Protein AF-A0A8S2YEJ4-F1 (afdb_monomer)

Sequence (154 aa):
MIWHSTALVGCAATMCPPYGSYTIPWPFYVCNYITGQLNSNFHKPYEQGVDDQLLHDCHGKVCLYNGTLDLNTCRCQCSTYASGSQCERLNCSILPPCPYYSSASCKAVNVPLECPDLCGLCNRYEVLKSVYGENNLTPITVKTKPTKMPPRFR

pLDDT: mean 77.83, std 15.55, range [34.19, 96.31]

Solvent-accessible surface area (backbone atoms only — not comparable to full-atom values): 10012 Å² total; per-residue (Å²): 140,72,51,69,78,52,63,48,76,52,74,50,74,48,84,77,79,70,59,85,92,49,76,74,69,84,71,43,73,50,74,50,54,80,51,76,88,55,82,91,40,66,95,53,42,50,81,87,81,79,74,94,66,75,82,65,75,56,81,65,66,65,38,34,53,76,19,45,69,38,66,90,75,63,41,37,50,47,32,97,35,28,34,65,79,31,12,78,43,74,42,70,93,64,60,81,86,58,91,93,60,55,71,76,46,45,76,42,87,59,39,40,45,77,36,32,65,79,52,45,49,48,65,51,50,53,56,49,37,74,75,56,38,87,89,60,73,68,78,86,72,78,77,74,74,84,73,80,77,74,81,82,84,128

Structure (mmCIF, N/CA/C/O backbone):
data_AF-A0A8S2YEJ4-F1
#
_entry.id   AF-A0A8S2YEJ4-F1
#
loop_
_atom_site.group_PDB
_atom_site.id
_atom_site.type_symbol
_atom_site.label_atom_id
_atom_site.label_alt_id
_atom_site.label_comp_id
_atom_site.label_asym_id
_atom_site.label_entity_id
_atom_site.label_seq_id
_atom_site.pdbx_PDB_ins_code
_atom_site.Cartn_x
_atom_site.Cartn_y
_atom_site.Cartn_z
_atom_site.occupancy
_atom_site.B_iso_or_equiv
_atom_site.auth_seq_id
_atom_site.auth_comp_id
_atom_site.auth_asym_id
_atom_site.auth_atom_id
_atom_site.pdbx_PDB_model_num
ATOM 1 N N . MET A 1 1 ? 8.093 -12.786 12.406 1.00 65.00 1 MET A N 1
ATOM 2 C CA . MET A 1 1 ? 8.091 -11.333 12.128 1.00 65.00 1 MET A CA 1
ATOM 3 C C . MET A 1 1 ? 6.827 -10.755 12.754 1.00 65.00 1 MET A C 1
ATOM 5 O O . MET A 1 1 ? 5.802 -11.406 12.625 1.00 65.00 1 MET A O 1
ATOM 9 N N . ILE A 1 2 ? 6.901 -9.639 13.487 1.00 74.12 2 ILE A N 1
ATOM 10 C CA . ILE A 1 2 ? 5.870 -9.229 14.473 1.00 74.12 2 ILE A CA 1
ATOM 11 C C . ILE A 1 2 ? 5.404 -7.771 14.305 1.00 74.12 2 ILE A C 1
ATOM 13 O O . ILE A 1 2 ? 5.155 -7.077 15.283 1.00 74.12 2 ILE A O 1
ATOM 17 N N . TRP A 1 3 ? 5.345 -7.276 13.067 1.00 76.19 3 TRP A N 1
ATOM 18 C CA . TRP A 1 3 ? 4.990 -5.881 12.803 1.00 76.19 3 TRP A CA 1
ATOM 19 C C . TRP A 1 3 ? 3.474 -5.666 12.873 1.00 76.19 3 TRP A C 1
ATOM 21 O O . TRP A 1 3 ? 2.738 -6.265 12.091 1.00 76.19 3 TRP A O 1
ATOM 31 N N . HIS A 1 4 ? 3.012 -4.804 13.778 1.00 72.38 4 HIS A N 1
ATOM 32 C CA . HIS A 1 4 ? 1.591 -4.674 14.126 1.00 72.38 4 HIS A CA 1
ATOM 33 C C . HIS A 1 4 ? 0.688 -4.216 12.973 1.00 72.38 4 HIS A C 1
ATOM 35 O O . HIS A 1 4 ? -0.479 -4.588 12.930 1.00 72.38 4 HIS A O 1
ATOM 41 N N . SER A 1 5 ? 1.211 -3.439 12.020 1.00 68.75 5 SER A N 1
ATOM 42 C CA . SER A 1 5 ? 0.442 -2.990 10.852 1.00 68.75 5 SER A CA 1
ATOM 43 C C . SER A 1 5 ? 0.504 -3.947 9.657 1.00 68.75 5 SER A C 1
ATOM 45 O O . SER A 1 5 ? -0.131 -3.697 8.632 1.00 68.75 5 SER A O 1
ATOM 47 N N . THR A 1 6 ? 1.242 -5.060 9.762 1.00 73.00 6 THR A N 1
ATOM 48 C CA . THR A 1 6 ? 1.298 -6.056 8.686 1.00 73.00 6 THR A CA 1
ATOM 49 C C . THR A 1 6 ? 0.021 -6.885 8.663 1.00 73.00 6 THR A C 1
ATOM 51 O O . THR A 1 6 ? -0.117 -7.850 9.406 1.00 73.00 6 THR A O 1
ATOM 54 N N . ALA A 1 7 ? -0.893 -6.531 7.761 1.00 70.31 7 ALA A N 1
ATOM 55 C CA . ALA A 1 7 ? -2.153 -7.252 7.575 1.00 70.31 7 ALA A CA 1
ATOM 56 C C . ALA A 1 7 ? -2.062 -8.405 6.558 1.00 70.31 7 ALA A C 1
ATOM 58 O O . ALA A 1 7 ? -2.853 -9.340 6.615 1.00 70.31 7 ALA A O 1
ATOM 59 N N . LEU A 1 8 ? -1.114 -8.348 5.612 1.00 74.50 8 LEU A N 1
ATOM 60 C CA . LEU A 1 8 ? -0.983 -9.334 4.535 1.00 74.50 8 LEU A CA 1
ATOM 61 C C . LEU A 1 8 ? 0.475 -9.715 4.280 1.00 74.50 8 LEU A C 1
ATOM 63 O O . LEU A 1 8 ? 1.367 -8.859 4.240 1.00 74.50 8 LEU A O 1
ATOM 67 N N . VAL A 1 9 ? 0.680 -11.010 4.036 1.00 84.81 9 VAL A N 1
ATOM 68 C CA . VAL A 1 9 ? 1.952 -11.603 3.617 1.00 84.81 9 VAL A CA 1
ATOM 69 C C . VAL A 1 9 ? 1.746 -12.452 2.366 1.00 84.81 9 VAL A C 1
ATOM 71 O O . VAL A 1 9 ? 0.821 -13.259 2.287 1.00 84.81 9 VAL A O 1
ATOM 74 N N . GLY A 1 10 ? 2.626 -12.278 1.384 1.00 85.88 10 GLY A N 1
ATOM 75 C CA . GLY A 1 10 ? 2.724 -13.139 0.211 1.00 85.88 10 GLY A CA 1
ATOM 76 C C . GLY A 1 10 ? 4.092 -13.801 0.170 1.00 85.88 10 GLY A C 1
ATOM 77 O O . GLY A 1 10 ? 5.101 -13.104 0.102 1.00 85.88 10 GLY A O 1
ATOM 78 N N . CYS A 1 11 ? 4.133 -15.132 0.190 1.00 91.38 11 CYS A N 1
ATOM 79 C CA . CYS A 1 11 ? 5.376 -15.895 0.114 1.00 91.38 11 CYS A CA 1
ATOM 80 C C . CYS A 1 11 ? 5.472 -16.679 -1.196 1.00 91.38 11 CYS A C 1
ATOM 82 O O . CYS A 1 11 ? 4.476 -17.192 -1.705 1.00 91.38 11 CYS A O 1
ATOM 84 N N . ALA A 1 12 ? 6.687 -16.807 -1.715 1.00 90.81 12 ALA A N 1
ATOM 85 C CA . ALA A 1 12 ? 7.026 -17.642 -2.854 1.00 90.81 12 ALA A CA 1
ATOM 86 C C . ALA A 1 12 ? 8.314 -18.418 -2.564 1.00 90.81 12 ALA A C 1
ATOM 88 O O . ALA A 1 12 ? 9.182 -17.958 -1.821 1.00 90.81 12 ALA A O 1
ATOM 89 N N . ALA A 1 13 ? 8.434 -19.592 -3.174 1.00 91.50 13 ALA A N 1
ATOM 90 C CA . ALA A 1 13 ? 9.654 -20.381 -3.170 1.00 91.50 13 ALA A CA 1
ATOM 91 C C . ALA A 1 13 ? 10.092 -20.612 -4.613 1.00 91.50 13 ALA A C 1
ATOM 93 O O . ALA A 1 13 ? 9.251 -20.824 -5.490 1.00 91.50 13 ALA A O 1
ATOM 94 N N . THR A 1 14 ? 11.396 -20.583 -4.860 1.00 89.81 14 THR A N 1
ATOM 95 C CA . THR A 1 14 ? 11.960 -20.913 -6.166 1.00 89.81 14 THR A CA 1
ATOM 96 C C . THR A 1 14 ? 13.172 -21.824 -6.035 1.00 89.81 14 THR A C 1
ATOM 98 O O . THR A 1 14 ? 13.859 -21.875 -5.012 1.00 89.81 14 THR A O 1
ATOM 101 N N . MET A 1 15 ? 13.403 -22.565 -7.108 1.00 86.94 15 MET A N 1
ATOM 102 C CA . MET A 1 15 ? 14.496 -23.500 -7.288 1.00 86.94 15 MET A CA 1
ATOM 103 C C . MET A 1 15 ? 15.486 -22.868 -8.265 1.00 86.94 15 MET A C 1
ATOM 105 O O . MET A 1 15 ? 15.229 -22.814 -9.466 1.00 86.94 15 MET A O 1
ATOM 109 N N . CYS A 1 16 ? 16.591 -22.334 -7.743 1.00 82.00 16 CYS A N 1
ATOM 110 C CA . CYS A 1 16 ? 17.604 -21.661 -8.553 1.00 82.00 16 CYS A CA 1
ATOM 111 C C . CYS A 1 16 ? 18.760 -22.624 -8.844 1.00 82.00 16 CYS A C 1
ATOM 113 O O . CYS A 1 16 ? 19.467 -22.974 -7.895 1.00 82.00 16 CYS A O 1
ATOM 115 N N . PRO A 1 17 ? 18.993 -23.050 -10.104 1.00 82.56 17 PRO A N 1
ATOM 116 C CA . PRO A 1 17 ? 20.146 -23.887 -10.433 1.00 82.56 17 PRO A CA 1
ATOM 117 C C . PRO A 1 17 ? 21.443 -23.227 -9.941 1.00 82.56 17 PRO A C 1
ATOM 119 O O . PRO A 1 17 ? 21.518 -21.994 -9.903 1.00 82.56 17 PRO A O 1
ATOM 122 N N . PRO A 1 18 ? 22.454 -24.016 -9.537 1.00 82.06 18 PRO A N 1
ATOM 123 C CA . PRO A 1 18 ? 23.732 -23.464 -9.104 1.00 82.06 18 PRO A CA 1
ATOM 124 C C . PRO A 1 18 ? 24.310 -22.546 -10.188 1.00 82.06 18 PRO A C 1
ATOM 126 O O . PRO A 1 18 ? 24.289 -22.881 -11.374 1.00 82.06 18 PRO A O 1
ATOM 129 N N . TYR A 1 19 ? 24.814 -21.382 -9.776 1.00 79.62 19 TYR A N 1
ATOM 130 C CA . TYR A 1 19 ? 25.423 -20.400 -10.671 1.00 79.62 19 TYR A CA 1
ATOM 131 C C . TYR A 1 19 ? 26.921 -20.306 -10.367 1.00 79.62 19 TYR A C 1
ATOM 133 O O . TYR A 1 19 ? 27.338 -19.705 -9.375 1.00 79.62 19 TYR A O 1
ATOM 141 N N . GLY A 1 20 ? 27.742 -20.948 -11.204 1.00 85.69 20 GLY A N 1
ATOM 142 C CA . GLY A 1 20 ? 29.182 -21.077 -10.964 1.00 85.69 20 GLY A CA 1
ATOM 143 C C . GLY A 1 20 ? 29.482 -21.909 -9.712 1.00 85.69 20 GLY A C 1
ATOM 144 O O . GLY A 1 20 ? 28.932 -22.993 -9.540 1.00 85.69 20 GLY A O 1
ATOM 145 N N . SER A 1 21 ? 30.348 -21.398 -8.833 1.00 84.00 21 SER A N 1
ATOM 146 C CA . SER A 1 21 ? 30.669 -22.010 -7.533 1.00 84.00 21 SER A CA 1
ATOM 147 C C . SER A 1 21 ? 29.705 -21.618 -6.403 1.00 84.00 21 SER A C 1
ATOM 149 O O . SER A 1 21 ? 29.877 -22.080 -5.277 1.00 84.00 21 SER A O 1
ATOM 151 N N . TYR A 1 22 ? 28.706 -20.767 -6.670 1.00 78.06 22 TYR A N 1
ATOM 152 C CA . TYR A 1 22 ? 27.772 -20.287 -5.652 1.00 78.06 22 TYR A CA 1
ATOM 153 C C . TYR A 1 22 ? 26.578 -21.238 -5.511 1.00 78.06 22 TYR A C 1
ATOM 155 O O . TYR A 1 22 ? 25.688 -21.301 -6.365 1.00 78.06 22 TYR A O 1
ATOM 163 N N . THR A 1 23 ? 26.541 -21.968 -4.400 1.00 76.12 23 THR A N 1
ATOM 164 C CA . THR A 1 23 ? 25.386 -22.756 -3.962 1.00 76.12 23 THR A CA 1
ATOM 165 C C . THR A 1 23 ? 24.475 -21.884 -3.104 1.00 76.12 23 THR A C 1
ATOM 167 O O . THR A 1 23 ? 24.747 -21.627 -1.934 1.00 76.12 23 THR A O 1
ATOM 170 N N . ILE A 1 24 ? 23.369 -21.413 -3.683 1.00 77.62 24 ILE A N 1
ATOM 171 C CA . ILE A 1 24 ? 22.285 -20.789 -2.911 1.00 77.62 24 ILE A CA 1
ATOM 172 C C . ILE A 1 24 ? 21.609 -21.903 -2.096 1.00 77.62 24 ILE A C 1
ATOM 174 O O . ILE A 1 24 ? 21.391 -22.975 -2.656 1.00 77.62 24 ILE A O 1
ATOM 178 N N . PRO A 1 25 ? 21.281 -21.717 -0.805 1.00 72.62 25 PRO A N 1
ATOM 179 C CA . PRO A 1 25 ? 20.547 -22.719 -0.038 1.00 72.62 25 PRO A CA 1
ATOM 180 C C . PRO A 1 25 ? 19.218 -23.058 -0.723 1.00 72.62 25 PRO A C 1
ATOM 182 O O . PRO A 1 25 ? 18.440 -22.177 -1.091 1.00 72.62 25 PRO A O 1
ATOM 185 N N . TRP A 1 26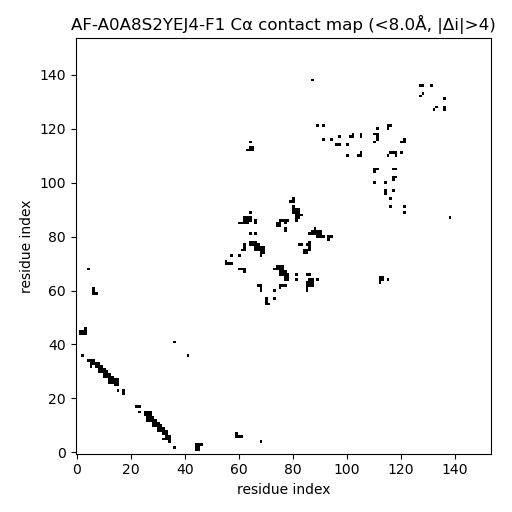 ? 18.994 -24.355 -0.925 1.00 77.19 26 TRP A N 1
ATOM 186 C CA . TRP A 1 26 ? 17.832 -24.881 -1.628 1.00 77.19 26 TRP A CA 1
ATOM 187 C C . TRP A 1 26 ? 16.743 -25.317 -0.646 1.00 77.19 26 TRP A C 1
ATOM 189 O O . TRP A 1 26 ? 17.043 -26.091 0.267 1.00 77.19 26 TRP A O 1
ATOM 199 N N . PRO A 1 27 ? 15.473 -24.931 -0.871 1.00 83.50 27 PRO A N 1
ATOM 200 C CA . PRO A 1 27 ? 14.976 -23.938 -1.841 1.00 83.50 27 PRO A CA 1
ATOM 201 C C . PRO A 1 27 ? 15.085 -22.481 -1.327 1.00 83.50 27 PRO A C 1
ATOM 203 O O . PRO A 1 27 ? 15.156 -22.244 -0.122 1.00 83.50 27 PRO A O 1
ATOM 206 N N . PHE A 1 28 ? 15.064 -21.500 -2.242 1.00 87.44 28 PHE A N 1
ATOM 207 C CA . PHE A 1 28 ? 15.100 -20.071 -1.897 1.00 87.44 28 PHE A CA 1
ATOM 208 C C . PHE A 1 28 ? 13.684 -19.542 -1.650 1.00 87.44 28 PHE A C 1
ATOM 210 O O . PHE A 1 28 ? 12.817 -19.664 -2.519 1.00 87.44 28 PHE A O 1
ATOM 217 N N . TYR A 1 29 ? 13.455 -18.935 -0.485 1.00 90.88 29 TYR A N 1
ATOM 218 C CA . TYR A 1 29 ? 12.152 -18.412 -0.068 1.00 90.88 29 TYR A CA 1
ATOM 219 C C . TYR A 1 29 ? 12.162 -16.884 -0.003 1.00 90.88 29 TYR A C 1
ATOM 221 O O . TYR A 1 29 ? 13.080 -16.288 0.556 1.00 90.88 29 TYR A O 1
ATOM 229 N N . VAL A 1 30 ? 11.102 -16.257 -0.511 1.00 90.69 30 VAL A N 1
ATOM 230 C CA . VAL A 1 30 ? 10.862 -14.813 -0.393 1.00 90.69 30 VAL A CA 1
ATOM 231 C C . VAL A 1 30 ? 9.465 -14.599 0.160 1.00 90.69 30 VAL A C 1
ATOM 233 O O . VAL A 1 30 ? 8.504 -15.127 -0.393 1.00 90.69 30 VAL A O 1
ATOM 236 N N . CYS A 1 31 ? 9.342 -13.798 1.215 1.00 88.44 31 CYS A N 1
ATOM 237 C CA . CYS A 1 31 ? 8.057 -13.316 1.712 1.00 88.44 31 CYS A CA 1
ATOM 238 C C . CYS A 1 31 ? 8.032 -11.792 1.649 1.00 88.44 31 CYS A C 1
ATOM 240 O O . CYS A 1 31 ? 8.894 -11.134 2.229 1.00 88.44 31 CYS A O 1
ATOM 242 N N . ASN A 1 32 ? 7.031 -11.250 0.964 1.00 84.88 32 ASN A N 1
ATOM 243 C CA . ASN A 1 32 ? 6.748 -9.826 0.928 1.00 84.88 32 ASN A CA 1
ATOM 244 C C . ASN A 1 32 ? 5.591 -9.514 1.871 1.00 84.88 32 ASN A C 1
ATOM 246 O O . ASN A 1 32 ? 4.595 -10.240 1.920 1.00 84.88 32 ASN A O 1
ATOM 250 N N . TYR A 1 33 ? 5.722 -8.403 2.578 1.00 81.94 33 TYR A N 1
ATOM 251 C CA . TYR A 1 33 ? 4.713 -7.876 3.483 1.00 81.94 33 TYR A CA 1
ATOM 252 C C . TYR A 1 33 ? 4.169 -6.585 2.895 1.00 81.94 33 TYR A C 1
ATOM 254 O O . TYR A 1 33 ? 4.922 -5.811 2.306 1.00 81.94 33 TYR A O 1
ATOM 262 N N . ILE A 1 34 ? 2.860 -6.374 3.019 1.00 72.69 34 ILE A N 1
ATOM 263 C CA . ILE A 1 34 ? 2.205 -5.224 2.383 1.00 72.69 34 ILE A CA 1
ATOM 264 C C . ILE A 1 34 ? 2.681 -3.883 2.953 1.00 72.69 34 ILE A C 1
ATOM 266 O O . ILE A 1 34 ? 2.779 -2.899 2.228 1.00 72.69 34 ILE A O 1
ATOM 270 N N . THR A 1 35 ? 3.030 -3.865 4.237 1.00 71.44 35 THR A N 1
ATOM 271 C CA . THR A 1 35 ? 3.659 -2.731 4.912 1.00 71.44 35 THR A CA 1
ATOM 272 C C . THR A 1 35 ? 5.125 -3.049 5.167 1.00 71.44 35 THR A C 1
ATOM 274 O O . THR A 1 35 ? 5.439 -4.040 5.832 1.00 71.44 35 THR A O 1
ATOM 277 N N . GLY A 1 36 ? 6.024 -2.206 4.659 1.00 65.62 36 GLY A N 1
ATOM 278 C CA . GLY A 1 36 ? 7.449 -2.298 4.962 1.00 65.62 36 GLY A CA 1
ATOM 279 C C . GLY A 1 36 ? 7.750 -1.930 6.418 1.00 65.62 36 GLY A C 1
ATOM 280 O O . GLY A 1 36 ? 7.044 -1.129 7.030 1.00 65.62 36 GLY A O 1
ATOM 281 N N . GLN A 1 37 ? 8.825 -2.494 6.968 1.00 65.44 37 GLN A N 1
ATOM 282 C CA . GLN A 1 37 ? 9.382 -2.032 8.239 1.00 65.44 37 GLN A CA 1
ATOM 283 C C . GLN A 1 37 ? 10.130 -0.722 7.974 1.00 65.44 37 GLN A C 1
ATOM 285 O O . GLN A 1 37 ? 11.176 -0.720 7.328 1.00 65.44 37 GLN A O 1
ATOM 290 N N . LEU A 1 38 ? 9.576 0.402 8.424 1.00 64.88 38 LEU A N 1
ATOM 291 C CA . LEU A 1 38 ? 10.253 1.696 8.341 1.00 64.88 38 LEU A CA 1
ATOM 292 C C . LEU A 1 38 ? 11.242 1.830 9.511 1.00 64.88 38 LEU A C 1
ATOM 294 O O . LEU A 1 38 ? 10.899 1.533 10.658 1.00 64.88 38 LEU A O 1
ATOM 298 N N . ASN A 1 39 ? 12.465 2.291 9.220 1.00 58.19 39 ASN A N 1
ATOM 299 C CA . ASN A 1 39 ? 13.597 2.343 10.163 1.00 58.19 39 ASN A CA 1
ATOM 300 C C . ASN A 1 39 ? 13.287 3.033 11.501 1.00 58.19 39 ASN A C 1
ATOM 302 O O . ASN A 1 39 ? 13.871 2.671 12.518 1.00 58.19 39 ASN A O 1
ATOM 306 N N . SER A 1 40 ? 12.377 4.008 11.527 1.00 65.38 40 SER A N 1
ATOM 307 C CA . SER A 1 40 ? 12.066 4.776 12.737 1.00 65.38 40 SER A CA 1
ATOM 308 C C . SER A 1 40 ? 11.421 3.948 13.854 1.00 65.38 40 SER A C 1
ATOM 310 O O . SER A 1 40 ? 11.584 4.298 15.019 1.00 65.38 40 SER A O 1
ATOM 312 N N . ASN A 1 41 ? 10.751 2.835 13.531 1.00 65.06 41 ASN A N 1
ATOM 313 C CA . ASN A 1 41 ? 10.000 2.032 14.506 1.00 65.06 41 ASN A CA 1
ATOM 314 C C . ASN A 1 41 ? 10.537 0.602 14.661 1.00 65.06 41 ASN A C 1
ATOM 316 O O . ASN A 1 41 ? 9.888 -0.237 15.281 1.00 65.06 41 ASN A O 1
ATOM 320 N N . PHE A 1 42 ? 11.728 0.302 14.135 1.00 76.00 42 PHE A N 1
ATOM 321 C CA . PHE A 1 42 ? 12.283 -1.056 14.179 1.00 76.00 42 PHE A CA 1
ATOM 322 C C . PHE A 1 42 ? 12.371 -1.626 15.608 1.00 76.00 42 PHE A C 1
ATOM 324 O O . PHE A 1 42 ? 12.116 -2.807 15.831 1.00 76.00 42 PHE A O 1
ATOM 331 N N . HIS A 1 43 ? 12.666 -0.774 16.594 1.00 80.31 43 HIS A N 1
ATOM 332 C CA . HIS A 1 43 ? 12.773 -1.161 18.006 1.00 80.31 43 HIS A CA 1
ATOM 333 C C . HIS A 1 43 ? 11.427 -1.291 18.735 1.00 80.31 43 HIS A C 1
ATOM 335 O O . HIS A 1 43 ? 11.397 -1.765 19.868 1.00 80.31 43 HIS A O 1
ATOM 341 N N . LYS A 1 44 ? 10.324 -0.867 18.111 1.00 81.00 44 LYS A N 1
ATOM 342 C CA . LYS A 1 44 ? 8.962 -0.955 18.652 1.00 81.00 44 LYS A CA 1
ATOM 343 C C . LYS A 1 44 ? 8.007 -1.429 17.549 1.00 81.00 44 LYS A C 1
ATOM 345 O O . LYS A 1 44 ? 7.196 -0.647 17.061 1.00 81.00 44 LYS A O 1
ATOM 350 N N . PRO A 1 45 ? 8.119 -2.704 17.128 1.00 75.81 45 PRO A N 1
ATOM 351 C CA . PRO A 1 45 ? 7.345 -3.237 16.009 1.00 75.81 45 PRO A CA 1
ATOM 352 C C . PRO A 1 45 ? 5.861 -3.446 16.336 1.00 75.81 45 PRO A C 1
ATOM 354 O O . PRO A 1 45 ? 5.089 -3.800 15.450 1.00 75.81 45 PRO A O 1
ATOM 357 N N . TYR A 1 46 ? 5.461 -3.251 17.591 1.00 78.06 46 TYR A N 1
ATOM 358 C CA . TYR A 1 46 ? 4.086 -3.285 18.065 1.00 78.06 46 TYR A CA 1
ATOM 359 C C . TYR A 1 46 ? 3.938 -2.386 19.292 1.00 78.06 46 TYR A C 1
ATOM 361 O O . TYR A 1 46 ? 4.912 -2.096 19.994 1.00 78.06 46 TYR A O 1
ATOM 369 N N . GLU A 1 47 ? 2.708 -1.961 19.552 1.00 76.31 47 GLU A N 1
ATOM 370 C CA . GLU A 1 47 ? 2.342 -1.305 20.800 1.00 76.31 47 GLU A CA 1
ATOM 371 C C . GLU A 1 47 ? 2.045 -2.372 21.856 1.00 76.31 47 GLU A C 1
ATOM 373 O O . GLU A 1 47 ? 1.404 -3.387 21.575 1.00 76.31 47 GLU A O 1
ATOM 378 N N . GLN A 1 48 ? 2.560 -2.176 23.069 1.00 78.38 48 GLN A N 1
ATOM 379 C CA . GLN A 1 48 ? 2.267 -3.072 24.178 1.00 78.38 48 GLN A CA 1
ATOM 380 C C . GLN A 1 48 ? 0.820 -2.837 24.617 1.00 78.38 48 GLN A C 1
ATOM 382 O O . GLN A 1 48 ? 0.475 -1.738 25.049 1.00 78.38 48 GLN A O 1
ATOM 387 N N . GLY A 1 49 ? -0.019 -3.861 24.476 1.00 72.19 49 GLY A N 1
ATOM 388 C CA . GLY A 1 49 ? -1.403 -3.810 24.935 1.00 72.19 49 GLY A CA 1
ATOM 389 C C . GLY A 1 49 ? -1.498 -3.703 26.459 1.00 72.19 49 GLY A C 1
ATOM 390 O O . GLY A 1 49 ? -0.628 -4.188 27.184 1.00 72.19 49 GLY A O 1
ATOM 391 N N . VAL A 1 50 ? -2.574 -3.078 26.929 1.00 70.00 50 VAL A N 1
ATOM 392 C CA . VAL A 1 50 ? -3.020 -3.097 28.328 1.00 70.00 50 VAL A CA 1
ATOM 393 C C . VAL A 1 50 ? -4.084 -4.194 28.449 1.00 70.00 50 VAL A C 1
ATOM 395 O O . VAL A 1 50 ? -5.130 -4.044 27.831 1.00 70.00 50 VAL A O 1
ATOM 398 N N . ASP A 1 51 ? -3.760 -5.275 29.175 1.00 65.62 51 ASP A N 1
ATOM 399 C CA . ASP A 1 51 ? -4.593 -6.420 29.621 1.00 65.62 51 ASP A CA 1
ATOM 400 C C . ASP A 1 51 ? -5.668 -6.988 28.677 1.00 65.62 51 ASP A C 1
ATOM 402 O O . ASP A 1 51 ? -6.616 -6.288 28.357 1.00 65.62 51 ASP A O 1
ATOM 406 N N . ASP A 1 52 ? -5.581 -8.293 28.350 1.00 62.75 52 ASP A N 1
ATOM 407 C CA . ASP A 1 52 ? -6.626 -9.233 27.859 1.00 62.75 52 ASP A CA 1
ATOM 408 C C . ASP A 1 52 ? -7.689 -8.733 26.853 1.00 62.75 52 ASP A C 1
ATOM 410 O O . ASP A 1 52 ? -8.673 -9.423 26.567 1.00 62.75 52 ASP A O 1
ATOM 414 N N . GLN A 1 53 ? -7.500 -7.561 26.251 1.00 60.75 53 GLN A 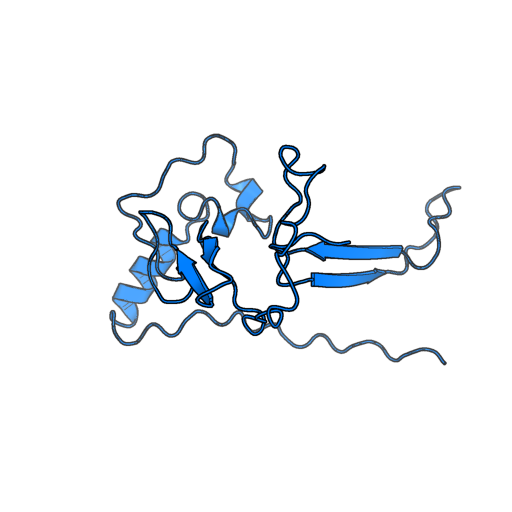N 1
ATOM 415 C CA . GLN A 1 53 ? -8.393 -7.045 25.237 1.00 60.75 53 GLN A CA 1
ATOM 416 C C . GLN A 1 53 ? -8.250 -7.926 24.007 1.00 60.75 53 GLN A C 1
ATOM 418 O O . GLN A 1 53 ? -7.178 -8.047 23.410 1.00 60.75 53 GLN A O 1
ATOM 423 N N . LEU A 1 54 ? -9.369 -8.573 23.681 1.00 66.88 54 LEU A N 1
ATOM 424 C CA . LEU A 1 54 ? -9.558 -9.426 22.522 1.00 66.88 54 LEU A CA 1
ATOM 425 C C . LEU A 1 54 ? -8.882 -8.772 21.313 1.0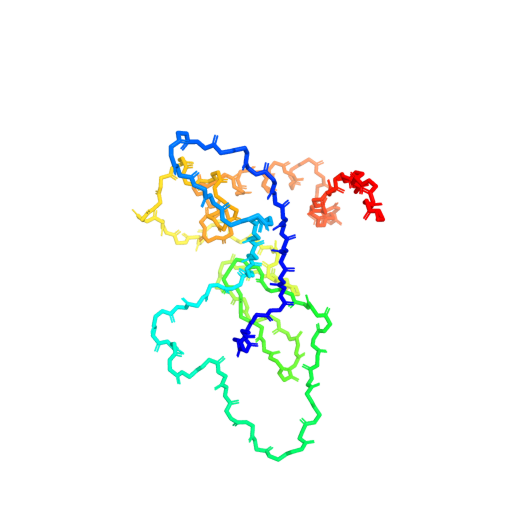0 66.88 54 LEU A C 1
ATOM 427 O O . LEU A 1 54 ?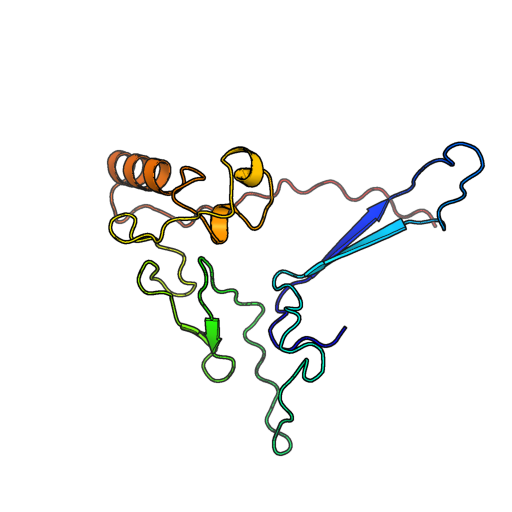 -9.293 -7.688 20.888 1.00 66.88 54 LEU A O 1
ATOM 431 N N . LEU A 1 55 ? -7.837 -9.419 20.792 1.00 68.81 55 LEU A N 1
ATOM 432 C CA . LEU A 1 55 ? -7.122 -8.957 19.610 1.00 68.81 55 LEU A CA 1
ATOM 433 C C . LEU A 1 55 ? -8.156 -8.774 18.485 1.00 68.81 55 LEU A C 1
ATOM 435 O O . LEU A 1 55 ? -8.723 -9.755 18.001 1.00 68.81 55 LEU A O 1
ATOM 439 N N . HIS A 1 56 ? -8.465 -7.527 18.125 1.00 74.44 56 HIS A N 1
ATOM 440 C CA . HIS A 1 56 ? -9.449 -7.240 17.086 1.00 74.44 56 HIS A CA 1
ATOM 441 C C . HIS A 1 56 ? -8.810 -7.490 15.722 1.00 74.44 56 HIS A C 1
ATOM 443 O O . HIS A 1 56 ? -8.002 -6.700 15.235 1.00 74.44 56 HIS A O 1
ATOM 449 N N . ASP A 1 57 ? -9.160 -8.620 15.110 1.00 80.44 57 ASP A N 1
ATOM 450 C CA . ASP A 1 57 ? -8.811 -8.893 13.722 1.00 80.44 57 ASP A CA 1
ATOM 451 C C . ASP A 1 57 ? -9.758 -8.117 12.801 1.00 80.44 57 ASP A C 1
ATOM 453 O O . ASP A 1 57 ? -10.961 -8.371 12.753 1.00 80.44 57 ASP A O 1
ATOM 457 N N . CYS A 1 58 ? -9.205 -7.196 12.015 1.00 85.25 58 CYS A N 1
ATOM 458 C CA . CYS A 1 58 ? -9.943 -6.471 10.984 1.00 85.25 58 CYS A CA 1
ATOM 459 C C . CYS A 1 58 ? -10.168 -7.294 9.702 1.00 85.25 58 CYS A C 1
ATOM 461 O O . CYS A 1 58 ? -10.364 -6.718 8.629 1.00 85.25 58 CYS A O 1
ATOM 463 N N . HIS A 1 59 ? -10.116 -8.625 9.794 1.00 86.19 59 HIS A N 1
ATOM 464 C CA . HIS A 1 59 ? -10.345 -9.585 8.714 1.00 86.19 59 HIS A CA 1
ATOM 465 C C . HIS A 1 59 ? -9.498 -9.298 7.468 1.00 86.19 59 HIS A C 1
ATOM 467 O O . HIS A 1 59 ? -9.979 -9.358 6.335 1.00 86.19 59 HIS A O 1
ATOM 473 N N . GLY A 1 60 ? -8.231 -8.929 7.677 1.00 81.44 60 GLY A N 1
ATOM 474 C CA . GLY A 1 60 ? -7.300 -8.621 6.589 1.00 81.44 60 GLY A CA 1
ATOM 475 C C . GLY A 1 60 ? -7.658 -7.373 5.771 1.00 81.44 60 GLY A C 1
ATOM 476 O O . GLY A 1 60 ? -7.210 -7.246 4.631 1.00 81.44 60 GLY A O 1
ATOM 477 N N . LYS A 1 61 ? -8.467 -6.452 6.311 1.00 86.56 61 LYS A N 1
ATOM 478 C CA . LYS A 1 61 ? -8.753 -5.166 5.665 1.00 86.56 61 LYS A CA 1
A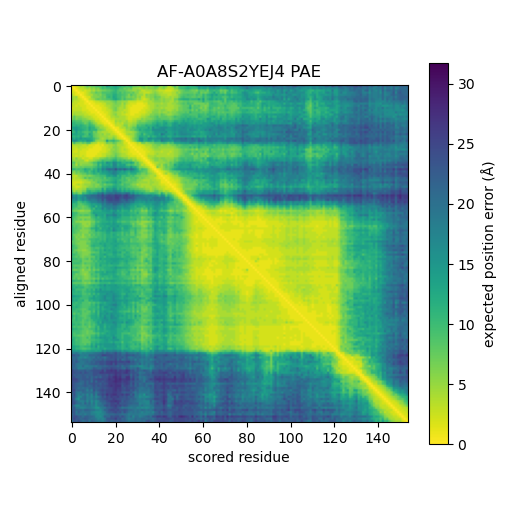TOM 479 C C . LYS A 1 61 ? -7.464 -4.364 5.452 1.00 86.56 61 LYS A C 1
ATOM 481 O O . LYS A 1 61 ? -6.618 -4.279 6.335 1.00 86.56 61 LYS A O 1
ATOM 486 N N . VAL A 1 62 ? -7.346 -3.739 4.282 1.00 86.69 62 VAL A N 1
ATOM 487 C CA . VAL A 1 62 ? -6.196 -2.916 3.885 1.00 86.69 62 VAL A CA 1
ATOM 488 C C . VAL A 1 62 ? -6.685 -1.531 3.487 1.00 86.69 62 VAL A C 1
ATOM 490 O O . VAL A 1 62 ? -7.756 -1.394 2.899 1.00 86.69 62 VAL A O 1
ATOM 493 N N . CYS A 1 63 ? -5.889 -0.513 3.799 1.00 88.56 63 CYS A N 1
ATOM 494 C CA . CYS A 1 63 ? -6.119 0.856 3.361 1.00 88.56 63 CYS A CA 1
ATOM 495 C C . CYS A 1 63 ? -5.161 1.193 2.213 1.00 88.56 63 CYS A C 1
ATOM 497 O O . CYS A 1 63 ? -3.965 0.919 2.290 1.00 88.56 63 CYS A O 1
ATOM 499 N N . LEU A 1 64 ? -5.698 1.749 1.132 1.00 89.38 64 LEU A N 1
ATOM 500 C CA . LEU A 1 64 ? -4.960 2.113 -0.075 1.00 89.38 64 LEU A CA 1
ATOM 501 C C . LEU A 1 64 ? -4.501 3.576 -0.020 1.00 89.38 64 LEU A C 1
ATOM 503 O O . LEU A 1 64 ? -4.954 4.343 0.827 1.00 89.38 64 LEU A O 1
ATOM 507 N N . TYR A 1 65 ? -3.603 3.957 -0.934 1.00 90.19 65 TYR A N 1
ATOM 508 C CA . TYR A 1 65 ? -3.177 5.345 -1.175 1.00 90.19 65 TYR A CA 1
ATOM 509 C C . TYR A 1 65 ? -2.817 6.125 0.104 1.00 90.19 65 TYR A C 1
ATOM 511 O O . TYR A 1 65 ? -3.349 7.204 0.388 1.00 90.19 65 TYR A O 1
ATOM 519 N N . ASN A 1 66 ? -1.913 5.534 0.890 1.00 87.00 66 ASN A N 1
ATOM 520 C CA . ASN A 1 66 ? -1.439 6.035 2.184 1.00 87.00 66 ASN A CA 1
ATOM 521 C C . ASN A 1 66 ? -2.530 6.197 3.256 1.00 87.00 66 ASN A C 1
ATOM 523 O O . ASN A 1 66 ? -2.373 6.993 4.180 1.00 87.00 66 ASN A O 1
ATOM 527 N N . GLY A 1 67 ? -3.633 5.455 3.155 1.00 90.25 67 GLY A N 1
ATOM 528 C CA . GLY A 1 67 ? -4.577 5.330 4.257 1.00 90.25 67 GLY A CA 1
ATOM 529 C C . GLY A 1 67 ? -3.997 4.518 5.420 1.00 90.25 67 GLY A C 1
ATOM 530 O O . GLY A 1 67 ? -3.248 3.562 5.213 1.00 90.25 67 GLY A O 1
ATOM 531 N N . THR A 1 68 ? -4.395 4.860 6.642 1.00 90.19 68 THR A N 1
ATOM 532 C CA . THR A 1 68 ? -3.998 4.157 7.871 1.00 90.19 68 THR A CA 1
ATOM 533 C C . THR A 1 68 ? -5.184 3.379 8.427 1.00 90.19 68 THR A C 1
ATOM 535 O O . THR A 1 68 ? -6.269 3.938 8.581 1.00 90.19 68 THR A O 1
ATOM 538 N N . LEU A 1 69 ? -5.006 2.093 8.733 1.00 88.69 69 LEU A N 1
ATOM 539 C CA . LEU A 1 69 ? -6.048 1.293 9.378 1.00 88.69 69 LEU A CA 1
ATOM 540 C C . LEU A 1 69 ? -6.078 1.594 10.878 1.00 88.69 69 LEU A C 1
ATOM 542 O O . LEU A 1 69 ? -5.096 1.355 11.576 1.00 88.69 69 LEU A O 1
ATOM 546 N N . ASP A 1 70 ? -7.214 2.071 11.373 1.00 87.56 70 ASP A N 1
ATOM 547 C CA . ASP A 1 70 ? -7.500 2.113 12.803 1.00 87.56 70 ASP A CA 1
ATOM 548 C C . ASP A 1 70 ? -7.919 0.711 13.262 1.00 87.56 70 ASP A C 1
ATOM 550 O O . ASP A 1 70 ? -8.981 0.220 12.876 1.00 87.56 70 ASP A O 1
ATOM 554 N N . LEU A 1 71 ? -7.073 0.066 14.067 1.00 82.38 71 LEU A N 1
ATOM 555 C CA . LEU A 1 71 ? -7.283 -1.302 14.550 1.00 82.38 71 LEU A CA 1
ATOM 556 C C . LEU A 1 71 ? -8.432 -1.417 15.564 1.00 82.38 71 LEU A C 1
ATOM 558 O O . LEU A 1 71 ? -8.996 -2.496 15.707 1.00 82.38 71 LEU A O 1
ATOM 562 N N . ASN A 1 72 ? -8.828 -0.323 16.222 1.00 83.81 72 ASN A N 1
ATOM 563 C CA . ASN A 1 72 ? -9.931 -0.344 17.187 1.00 83.81 72 ASN A CA 1
ATOM 564 C C . ASN A 1 72 ? -11.292 -0.334 16.488 1.00 83.81 72 ASN A C 1
ATOM 566 O O . ASN A 1 72 ? -12.254 -0.936 16.957 1.00 83.81 72 ASN A O 1
ATOM 570 N N . THR A 1 73 ? -11.389 0.377 15.362 1.00 90.25 73 THR A N 1
ATOM 571 C CA . THR A 1 73 ? -12.652 0.547 14.624 1.00 90.25 73 THR A CA 1
ATOM 572 C C . THR A 1 73 ? -12.699 -0.237 13.315 1.00 90.25 73 THR A C 1
ATOM 574 O O . THR A 1 73 ? -13.748 -0.304 12.670 1.00 90.25 73 THR A O 1
ATOM 577 N N . CYS A 1 74 ? -11.567 -0.799 12.888 1.00 89.50 74 CYS A N 1
ATOM 578 C CA . CYS A 1 74 ? -11.357 -1.398 11.574 1.00 89.50 74 CYS A CA 1
ATOM 579 C C . CYS A 1 74 ? -11.766 -0.471 10.416 1.00 89.50 74 CYS A C 1
ATOM 581 O O . CYS A 1 74 ? -12.280 -0.902 9.371 1.00 89.50 74 CYS A O 1
ATOM 583 N N . ARG A 1 75 ? -11.551 0.838 10.583 1.00 94.44 75 ARG A N 1
ATOM 584 C CA . ARG A 1 75 ? -11.817 1.863 9.566 1.00 94.44 75 ARG A CA 1
ATOM 585 C C . ARG A 1 75 ? -10.514 2.434 9.034 1.00 94.44 75 ARG A C 1
ATOM 587 O O . ARG A 1 75 ? -9.554 2.616 9.770 1.00 94.44 75 ARG A O 1
ATOM 594 N N . CYS A 1 76 ? -10.498 2.719 7.739 1.00 93.56 76 CYS A N 1
ATOM 595 C CA . CYS A 1 76 ? -9.371 3.396 7.124 1.00 93.56 76 CYS A CA 1
ATOM 596 C C . CYS A 1 76 ? -9.496 4.904 7.327 1.00 93.56 76 CYS A C 1
ATOM 598 O O . CYS A 1 76 ? -10.515 5.499 6.978 1.00 93.56 76 CYS A O 1
ATOM 600 N N . GLN A 1 77 ? -8.448 5.507 7.869 1.00 96.06 77 GLN A N 1
ATOM 601 C CA . GLN A 1 77 ? -8.231 6.944 7.878 1.00 96.06 77 GLN A CA 1
ATOM 602 C C . GLN A 1 77 ? -7.497 7.308 6.591 1.00 96.06 77 GLN A C 1
ATOM 604 O O . GLN A 1 77 ? -6.323 6.981 6.426 1.00 96.06 77 GLN A O 1
ATOM 609 N N . CYS A 1 78 ? -8.209 7.915 5.648 1.00 94.62 78 CYS A N 1
ATOM 610 C CA . CYS A 1 78 ? -7.654 8.230 4.338 1.00 94.62 78 CYS A CA 1
ATOM 611 C C . CYS A 1 78 ? -6.808 9.500 4.357 1.00 94.62 78 CYS A C 1
ATOM 613 O O . CYS A 1 78 ? -7.060 10.425 5.129 1.00 94.62 78 CYS A O 1
ATOM 615 N N . SER A 1 79 ? -5.821 9.543 3.464 1.00 92.69 79 SER A N 1
ATOM 616 C CA . SER A 1 79 ? -5.103 10.769 3.130 1.00 92.69 79 SER A CA 1
ATOM 617 C C . SER A 1 79 ? -6.060 11.807 2.527 1.00 92.69 79 SER A C 1
ATOM 619 O O . SER A 1 79 ? -7.159 11.485 2.076 1.00 92.69 79 SER A O 1
ATOM 621 N N . THR A 1 80 ? -5.645 13.074 2.490 1.00 94.56 80 THR A N 1
ATOM 622 C CA . THR A 1 80 ? -6.487 14.183 2.000 1.00 94.56 80 THR A CA 1
ATOM 623 C C . THR A 1 80 ? -6.942 14.019 0.549 1.00 94.56 80 THR A C 1
ATOM 625 O O . THR A 1 80 ? -7.958 14.587 0.159 1.00 94.56 80 THR A O 1
ATOM 628 N N . TYR A 1 81 ? -6.213 13.232 -0.243 1.00 93.69 81 TYR A N 1
ATOM 629 C CA . TYR A 1 81 ? -6.477 12.968 -1.654 1.00 93.69 81 TYR A CA 1
ATOM 630 C C . TYR A 1 81 ? -7.138 11.606 -1.907 1.00 93.69 81 TYR A C 1
ATOM 632 O O . TYR A 1 81 ? -7.249 11.196 -3.060 1.00 93.69 81 TYR A O 1
ATOM 640 N N . ALA A 1 82 ? -7.577 10.887 -0.872 1.00 93.69 82 ALA A N 1
ATOM 641 C CA . ALA A 1 82 ? -8.212 9.582 -1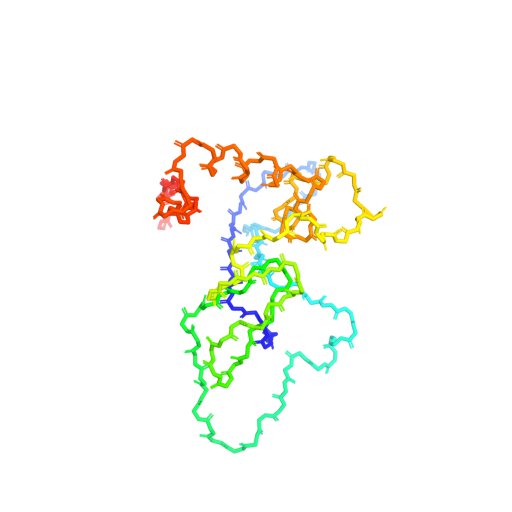.011 1.00 93.69 82 ALA A CA 1
ATOM 642 C C . ALA A 1 82 ? -9.500 9.483 -0.180 1.00 93.69 82 ALA A C 1
ATOM 644 O O . ALA A 1 82 ? -9.674 10.144 0.839 1.00 93.69 82 ALA A O 1
ATOM 645 N N . SER A 1 83 ? -10.434 8.648 -0.622 1.00 94.69 83 SER A N 1
ATOM 646 C CA . SER A 1 83 ? -11.728 8.445 0.034 1.00 94.69 83 SER A CA 1
ATOM 647 C C . SER A 1 83 ? -12.269 7.039 -0.218 1.00 94.69 83 SER A C 1
ATOM 649 O O . SER A 1 83 ? -11.753 6.300 -1.056 1.00 94.69 83 SER A O 1
ATOM 651 N N . GLY A 1 84 ? -13.320 6.658 0.507 1.00 92.94 84 GLY A N 1
ATOM 652 C CA . GLY A 1 84 ? -13.900 5.316 0.452 1.00 92.94 84 GLY A CA 1
ATOM 653 C C . GLY A 1 84 ? -13.615 4.508 1.714 1.00 92.94 84 GLY A C 1
ATOM 654 O O . GLY A 1 84 ? -12.966 4.977 2.647 1.00 92.94 84 GLY A O 1
ATOM 655 N N . SER A 1 85 ? -14.135 3.285 1.762 1.00 93.56 85 SER A N 1
ATOM 656 C CA . SER A 1 85 ? -14.038 2.441 2.966 1.00 93.56 85 SER A CA 1
ATOM 657 C C . SER A 1 85 ? -12.642 1.847 3.188 1.00 93.56 85 SER A C 1
ATOM 659 O O . SER A 1 85 ? -12.301 1.485 4.320 1.00 93.56 85 SER A O 1
ATOM 661 N N . GLN A 1 86 ? -11.862 1.761 2.107 1.00 92.44 86 GLN A N 1
ATOM 662 C CA . GLN A 1 86 ? -10.467 1.334 2.030 1.00 92.44 86 GLN A CA 1
ATOM 663 C C . GLN A 1 86 ? -9.591 2.420 1.387 1.00 92.44 86 GLN A C 1
ATOM 665 O O . GLN A 1 86 ? -8.477 2.138 0.956 1.00 92.44 86 GLN A O 1
ATOM 670 N N . CYS A 1 87 ? -10.082 3.661 1.314 1.00 93.88 87 CYS A N 1
ATOM 671 C CA . CYS A 1 87 ? -9.427 4.772 0.621 1.00 93.88 87 CYS A CA 1
ATOM 672 C C . CYS A 1 87 ? -9.243 4.554 -0.885 1.00 93.88 87 CYS A C 1
ATOM 674 O O . CYS A 1 87 ? -8.408 5.195 -1.494 1.00 93.88 87 CYS A O 1
ATOM 676 N N . GLU A 1 88 ? -10.023 3.676 -1.509 1.00 89.94 88 GLU A N 1
ATOM 677 C CA . GLU A 1 88 ? -9.862 3.225 -2.891 1.00 89.94 88 GLU A CA 1
ATOM 678 C C . GLU A 1 88 ? -10.152 4.281 -3.976 1.00 89.94 88 GLU A C 1
ATOM 680 O O . GLU A 1 88 ? -9.869 4.045 -5.153 1.00 89.94 88 GLU A O 1
ATOM 685 N N . ARG A 1 89 ? -10.713 5.439 -3.608 1.00 90.00 89 ARG A N 1
ATOM 686 C CA . ARG A 1 89 ? -11.102 6.510 -4.536 1.00 90.00 89 ARG A CA 1
ATOM 687 C C . ARG A 1 89 ? -10.169 7.707 -4.405 1.00 90.00 89 ARG A C 1
ATOM 689 O O . ARG A 1 89 ? -10.212 8.412 -3.400 1.00 90.00 89 ARG A O 1
ATOM 696 N N . LEU A 1 90 ? -9.382 7.966 -5.443 1.00 91.88 90 LEU A N 1
ATOM 697 C CA . LEU A 1 90 ? -8.463 9.101 -5.505 1.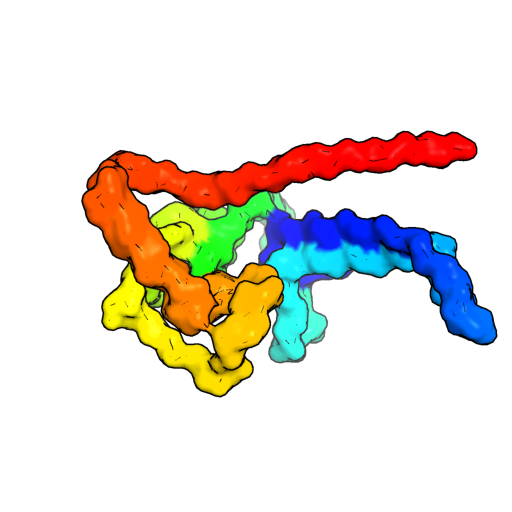00 91.88 90 LEU A CA 1
ATOM 698 C C . LEU A 1 90 ? -9.151 10.393 -5.953 1.00 91.88 90 LEU A C 1
ATOM 700 O O . LEU A 1 90 ? -9.978 10.393 -6.864 1.00 91.88 90 LEU A O 1
ATOM 704 N N . ASN A 1 91 ? -8.734 11.504 -5.355 1.00 93.00 91 ASN A N 1
ATOM 705 C CA . ASN A 1 91 ? -8.968 12.853 -5.839 1.00 93.00 91 ASN A CA 1
ATOM 706 C C . ASN A 1 91 ? -7.696 13.368 -6.522 1.00 93.00 91 ASN A C 1
ATOM 708 O O . ASN A 1 91 ? -6.767 13.860 -5.882 1.00 93.00 91 ASN A O 1
ATOM 712 N N . CYS A 1 92 ? -7.679 13.246 -7.844 1.00 89.88 92 CYS A N 1
ATOM 713 C CA . CYS A 1 92 ? -6.528 13.573 -8.675 1.00 89.88 92 CYS A CA 1
ATOM 714 C C . CYS A 1 92 ? -6.208 15.068 -8.747 1.00 89.88 92 CYS A C 1
ATOM 716 O O . CYS A 1 92 ? -5.082 15.431 -9.066 1.00 89.88 92 CYS A O 1
ATOM 718 N N . SER A 1 93 ? -7.155 15.944 -8.402 1.00 91.75 93 SER A N 1
ATOM 719 C CA . SER A 1 93 ? -6.948 17.395 -8.446 1.00 91.75 93 SER A CA 1
ATOM 720 C C . SER A 1 93 ? -6.024 17.916 -7.341 1.00 91.75 93 SER A C 1
ATOM 722 O O . SER A 1 93 ? -5.601 19.066 -7.402 1.00 91.75 93 SER A O 1
ATOM 724 N N . ILE A 1 94 ? -5.737 17.101 -6.320 1.00 93.31 94 ILE A N 1
ATOM 725 C CA . ILE A 1 94 ? -4.997 17.506 -5.112 1.00 93.31 94 ILE A CA 1
ATOM 726 C C . ILE A 1 94 ? -3.876 16.523 -4.738 1.00 93.31 94 ILE A C 1
ATOM 728 O O . ILE A 1 94 ? -3.486 16.438 -3.572 1.00 93.31 94 ILE A O 1
ATOM 732 N N . LEU A 1 95 ? -3.370 15.750 -5.703 1.00 92.19 95 LEU A N 1
ATOM 733 C CA . LEU A 1 95 ? -2.297 14.794 -5.441 1.00 92.19 95 LEU A CA 1
ATOM 734 C C . LEU A 1 95 ? -0.955 15.490 -5.168 1.00 92.19 95 LEU A C 1
ATOM 736 O O . LEU A 1 95 ? -0.613 16.463 -5.844 1.00 92.19 95 LEU A O 1
ATOM 740 N N . PRO A 1 96 ? -0.168 14.993 -4.198 1.00 91.56 96 PRO A N 1
ATOM 741 C CA . PRO A 1 96 ? 1.165 15.513 -3.949 1.00 91.56 96 PRO A CA 1
ATOM 742 C C . PRO A 1 96 ? 2.141 15.093 -5.064 1.00 91.56 96 PRO A C 1
ATOM 744 O O . PRO A 1 96 ? 1.988 14.019 -5.651 1.00 91.56 96 PRO A O 1
ATOM 747 N N . PRO A 1 97 ? 3.186 15.896 -5.334 1.00 92.19 97 PRO A N 1
ATOM 748 C CA . PRO A 1 97 ? 4.244 15.507 -6.255 1.00 92.19 97 PRO A CA 1
ATOM 749 C C . PRO A 1 97 ? 5.098 14.373 -5.674 1.00 92.19 97 PRO A C 1
ATOM 751 O O . PRO A 1 97 ? 5.255 14.245 -4.459 1.00 92.19 97 PRO A O 1
ATOM 754 N N . CYS A 1 98 ? 5.731 13.599 -6.555 1.00 92.94 98 CYS A N 1
ATOM 755 C CA . CYS A 1 98 ? 6.568 12.457 -6.184 1.00 92.94 98 CYS A CA 1
ATOM 756 C C . CYS A 1 98 ? 8.018 12.637 -6.650 1.00 92.94 98 CYS A C 1
ATOM 758 O O . CYS A 1 98 ? 8.442 12.001 -7.616 1.00 92.94 98 CYS A O 1
ATOM 760 N N . PRO A 1 99 ? 8.807 13.493 -5.983 1.00 95.50 99 PRO A N 1
ATOM 761 C CA . PRO A 1 99 ? 10.139 13.868 -6.460 1.00 95.50 99 PRO A CA 1
ATOM 762 C C . PRO A 1 99 ? 11.151 12.711 -6.443 1.00 95.50 99 PRO A C 1
ATOM 764 O O . PRO A 1 99 ? 12.158 12.766 -7.140 1.00 95.50 99 PRO A O 1
ATOM 767 N N . TYR A 1 100 ? 10.892 11.663 -5.657 1.00 93.62 100 TYR A N 1
ATOM 768 C CA . TYR A 1 100 ? 11.799 10.524 -5.486 1.00 93.62 100 TYR A CA 1
ATOM 769 C C . TYR A 1 100 ? 11.580 9.394 -6.500 1.00 93.62 100 TYR A C 1
ATOM 771 O O . TYR A 1 100 ? 12.363 8.446 -6.536 1.00 93.62 100 TYR A O 1
ATOM 779 N N . TYR A 1 101 ? 10.526 9.474 -7.316 1.00 93.38 101 TYR A N 1
ATOM 780 C CA . TYR A 1 101 ? 10.150 8.416 -8.246 1.00 93.38 101 TYR A CA 1
ATOM 781 C C . TYR A 1 101 ? 10.280 8.868 -9.696 1.00 93.38 101 TYR A C 1
ATOM 783 O O . TYR A 1 101 ? 9.993 10.006 -10.055 1.00 93.38 101 TYR A O 1
ATOM 791 N N . SER A 1 102 ? 10.691 7.931 -10.547 1.00 96.31 102 SER A N 1
ATOM 792 C CA . SER A 1 102 ? 10.653 8.092 -12.001 1.00 96.31 102 SER A CA 1
ATOM 793 C C . SER A 1 102 ? 9.497 7.275 -12.574 1.00 96.31 102 SER A C 1
ATOM 795 O O . SER A 1 102 ? 9.013 6.342 -11.934 1.00 96.31 102 SER A O 1
ATOM 797 N N . SER A 1 103 ? 9.080 7.552 -13.808 1.00 94.69 103 SER A N 1
ATOM 798 C CA . SER A 1 103 ? 8.055 6.742 -14.486 1.00 94.69 103 SER A CA 1
ATOM 799 C C . SER A 1 103 ? 8.429 5.253 -14.576 1.00 94.69 103 SER A C 1
ATOM 801 O O . SER A 1 103 ? 7.558 4.386 -14.536 1.00 94.69 103 SER A O 1
ATOM 803 N N . ALA A 1 104 ? 9.725 4.922 -14.623 1.00 94.69 104 ALA A N 1
ATOM 804 C CA . ALA A 1 104 ? 10.200 3.540 -14.589 1.00 94.69 104 ALA A CA 1
ATOM 805 C C . ALA A 1 104 ? 9.888 2.834 -13.256 1.00 94.69 104 ALA A C 1
ATOM 807 O O . ALA A 1 104 ? 9.663 1.620 -13.241 1.00 94.69 104 ALA A O 1
ATOM 808 N N . SER A 1 105 ? 9.824 3.587 -12.153 1.00 93.50 105 SER A N 1
ATOM 809 C CA . SER A 1 105 ? 9.503 3.082 -10.816 1.00 93.50 105 SER A CA 1
ATOM 810 C C . SER A 1 105 ? 8.075 2.532 -10.731 1.00 93.50 105 SER A C 1
ATOM 812 O O . SER A 1 105 ? 7.820 1.654 -9.916 1.00 93.50 105 SER A O 1
ATOM 814 N N . CYS A 1 106 ? 7.168 2.933 -11.630 1.00 92.69 106 CYS A N 1
ATOM 815 C CA . CYS A 1 106 ? 5.791 2.428 -11.690 1.00 92.69 106 CYS A CA 1
ATOM 816 C C . CYS A 1 106 ? 5.667 0.931 -12.019 1.00 92.69 106 CYS A C 1
ATOM 818 O O . CYS A 1 106 ? 4.574 0.375 -11.943 1.00 92.69 106 CYS A O 1
ATOM 820 N N . LYS A 1 107 ? 6.769 0.260 -12.387 1.00 91.38 107 LYS A N 1
ATOM 821 C CA . LYS A 1 107 ? 6.814 -1.207 -12.497 1.00 91.38 107 LYS A CA 1
ATOM 822 C C . LYS A 1 107 ? 6.839 -1.898 -11.131 1.00 91.38 107 LYS A C 1
ATOM 824 O O . LYS A 1 107 ? 6.485 -3.072 -11.049 1.00 91.38 107 LYS A O 1
ATOM 829 N N . ALA A 1 108 ? 7.285 -1.205 -10.084 1.00 85.00 108 ALA A N 1
ATOM 830 C CA . ALA A 1 108 ? 7.244 -1.720 -8.725 1.00 85.00 108 ALA A CA 1
ATOM 831 C C . ALA A 1 108 ? 5.805 -1.690 -8.200 1.00 85.00 108 ALA A C 1
ATOM 833 O O . ALA A 1 108 ? 5.041 -0.781 -8.503 1.00 85.00 108 ALA A O 1
ATOM 834 N N . VAL A 1 109 ? 5.431 -2.692 -7.408 1.00 81.38 109 VAL A N 1
ATOM 835 C CA . VAL A 1 109 ? 4.041 -2.894 -6.966 1.00 81.38 109 VAL A CA 1
ATOM 836 C C . VAL A 1 109 ? 3.524 -1.807 -6.020 1.00 81.38 109 VAL A C 1
ATOM 838 O O . VAL A 1 109 ? 2.325 -1.553 -5.988 1.00 81.38 109 VAL A O 1
ATOM 841 N N . ASN A 1 110 ? 4.410 -1.160 -5.264 1.00 82.62 110 ASN A N 1
ATOM 842 C CA . ASN A 1 110 ? 4.060 -0.141 -4.273 1.00 82.62 110 ASN A CA 1
ATOM 843 C C . ASN A 1 110 ? 3.972 1.270 -4.872 1.00 82.62 110 ASN A C 1
ATOM 845 O O . ASN A 1 110 ? 3.137 2.066 -4.450 1.00 82.62 110 ASN A O 1
ATOM 849 N N . VAL A 1 111 ? 4.780 1.576 -5.891 1.00 88.00 111 VAL A N 1
ATOM 850 C CA . VAL A 1 111 ? 4.889 2.938 -6.438 1.00 88.00 111 VAL A CA 1
ATOM 851 C C . VAL A 1 111 ? 3.567 3.460 -7.016 1.00 88.00 111 VAL A C 1
ATOM 853 O O . VAL A 1 111 ? 3.258 4.614 -6.754 1.00 88.00 111 VAL A O 1
ATOM 856 N N . PRO A 1 112 ? 2.722 2.674 -7.712 1.00 91.06 112 PRO A N 1
ATOM 857 C CA . PRO A 1 112 ? 1.401 3.147 -8.131 1.00 91.06 112 PRO A CA 1
ATOM 858 C C . PRO A 1 112 ? 0.467 3.519 -6.969 1.00 91.06 112 PRO A C 1
ATOM 860 O O . PRO A 1 112 ? -0.402 4.365 -7.146 1.00 91.06 112 PRO A O 1
ATOM 863 N N . LEU A 1 113 ? 0.626 2.905 -5.792 1.00 88.19 113 LEU A N 1
ATOM 864 C CA . LEU A 1 113 ? -0.172 3.235 -4.606 1.00 88.19 113 LEU A CA 1
ATOM 865 C C . LEU A 1 113 ? 0.371 4.471 -3.880 1.00 88.19 113 LEU A C 1
ATOM 867 O O . LEU A 1 113 ? -0.407 5.262 -3.362 1.00 88.19 113 LEU A O 1
ATOM 871 N N . GLU A 1 114 ? 1.688 4.651 -3.855 1.00 88.69 114 GLU A N 1
ATOM 872 C CA . GLU A 1 114 ? 2.324 5.819 -3.232 1.00 88.69 114 GLU A CA 1
ATOM 873 C C . GLU A 1 114 ? 2.290 7.059 -4.136 1.00 88.69 114 GLU A C 1
ATOM 875 O O . GLU A 1 114 ? 2.188 8.185 -3.656 1.00 88.69 114 GLU A O 1
ATOM 880 N N . CYS A 1 115 ? 2.378 6.848 -5.449 1.00 91.62 115 CYS A N 1
ATOM 881 C CA . CYS A 1 115 ? 2.473 7.882 -6.465 1.00 91.62 115 CYS A CA 1
ATOM 882 C C . CYS A 1 115 ? 1.543 7.614 -7.667 1.00 91.62 115 CYS A C 1
ATOM 884 O O . CYS A 1 115 ? 1.988 7.299 -8.779 1.00 91.62 115 CYS A O 1
ATOM 886 N N . PRO A 1 116 ? 0.224 7.735 -7.464 1.00 92.38 116 PRO A N 1
ATOM 887 C CA . PRO A 1 116 ? -0.759 7.364 -8.475 1.00 92.38 116 PRO A CA 1
ATOM 888 C C . PRO A 1 116 ? -0.742 8.259 -9.721 1.00 92.38 116 PRO A C 1
ATOM 890 O O . PRO A 1 116 ? -1.007 7.762 -10.818 1.00 92.38 116 PRO A O 1
ATOM 893 N N . ASP A 1 117 ? -0.416 9.548 -9.577 1.00 92.56 117 ASP A N 1
ATOM 894 C CA . ASP A 1 117 ? -0.389 10.495 -10.701 1.00 92.56 117 ASP A CA 1
ATOM 895 C C . ASP A 1 117 ? 0.728 10.163 -11.700 1.00 92.56 117 ASP A C 1
ATOM 897 O O . ASP A 1 117 ? 0.468 9.911 -12.877 1.00 92.56 117 ASP A O 1
ATOM 901 N N . LEU A 1 118 ? 1.964 10.017 -11.204 1.00 93.44 118 LEU A N 1
ATOM 902 C CA . LEU A 1 118 ? 3.131 9.633 -12.009 1.00 93.44 118 LEU A CA 1
ATOM 903 C C . LEU A 1 118 ? 2.915 8.307 -12.751 1.00 93.44 118 LEU A C 1
ATOM 905 O O . LEU A 1 118 ? 3.404 8.126 -13.866 1.00 93.44 118 LEU A O 1
ATOM 909 N N . CYS A 1 119 ? 2.175 7.381 -12.137 1.00 93.38 119 CYS A N 1
ATOM 910 C CA . CYS A 1 119 ? 1.854 6.081 -12.719 1.00 93.38 119 CYS A CA 1
ATOM 911 C C . CYS A 1 119 ? 0.575 6.074 -13.569 1.00 93.38 119 CYS A C 1
ATOM 913 O O . CYS A 1 119 ? 0.139 5.011 -14.021 1.00 93.38 119 CYS A O 1
ATOM 915 N N . GLY A 1 120 ? -0.016 7.244 -13.825 1.00 91.25 120 GLY A N 1
ATOM 916 C CA . GLY A 1 120 ? -1.142 7.422 -14.737 1.00 91.25 120 GLY A CA 1
ATOM 917 C C . GLY A 1 120 ? -2.457 6.817 -14.245 1.00 91.25 120 GLY A C 1
ATOM 918 O O . GLY A 1 120 ? -3.342 6.541 -15.060 1.00 91.25 120 GLY A O 1
ATOM 919 N N . LEU A 1 121 ? -2.613 6.590 -12.936 1.00 88.50 121 LEU A N 1
ATOM 920 C CA . LEU A 1 121 ? -3.866 6.073 -12.374 1.00 88.50 121 LEU A CA 1
ATOM 921 C C . LEU A 1 121 ? -4.998 7.102 -12.470 1.00 88.50 121 LEU A C 1
ATOM 923 O O . LEU A 1 121 ? -6.153 6.725 -12.667 1.00 88.50 121 LEU A O 1
ATOM 927 N N . CYS A 1 122 ? -4.662 8.390 -12.440 1.00 83.00 122 CYS A N 1
ATOM 928 C CA . CYS A 1 122 ? -5.627 9.476 -12.573 1.00 83.00 122 CYS A CA 1
ATOM 929 C C . CYS A 1 122 ? -6.237 9.588 -13.972 1.00 83.00 122 CYS A C 1
ATOM 931 O O . CYS A 1 122 ? -7.459 9.640 -14.104 1.00 83.00 122 CYS A O 1
ATOM 933 N N . ASN A 1 123 ? -5.421 9.467 -15.021 1.00 73.06 123 ASN A N 1
ATOM 934 C CA . ASN A 1 123 ? -5.915 9.464 -16.401 1.00 73.06 123 ASN A CA 1
ATOM 935 C C . ASN A 1 123 ? -6.821 8.259 -16.694 1.00 73.06 123 ASN A C 1
ATOM 937 O O . ASN A 1 123 ? -7.779 8.367 -17.454 1.00 73.06 123 ASN A O 1
ATOM 941 N N . ARG A 1 124 ? -6.563 7.099 -16.075 1.00 62.72 124 ARG A N 1
ATOM 942 C CA . ARG A 1 124 ? -7.438 5.926 -16.228 1.00 62.72 124 ARG A CA 1
ATOM 943 C C . ARG A 1 124 ? -8.762 6.091 -15.498 1.00 62.72 124 ARG A C 1
ATOM 945 O O . ARG A 1 124 ? -9.774 5.622 -16.006 1.00 62.72 124 ARG A O 1
ATOM 952 N N . TYR A 1 125 ? -8.767 6.733 -14.332 1.00 62.62 125 TYR A N 1
ATOM 953 C CA . TYR A 1 125 ? -9.994 6.939 -13.571 1.00 62.62 125 TYR A CA 1
ATOM 954 C C . TYR A 1 125 ? -10.954 7.895 -14.284 1.00 62.62 125 TYR A C 1
ATOM 956 O O . TYR A 1 125 ? -12.141 7.596 -14.358 1.00 62.62 125 TYR A O 1
ATOM 964 N N . GLU A 1 126 ? -10.457 8.982 -14.883 1.00 62.31 126 GLU A N 1
ATOM 965 C CA . GLU A 1 126 ? -11.302 9.891 -15.672 1.00 62.31 126 GLU A CA 1
ATOM 966 C C . GLU A 1 126 ? -11.852 9.239 -16.942 1.00 62.31 126 GLU A C 1
ATOM 968 O O . GLU A 1 126 ? -13.034 9.392 -17.246 1.00 62.31 126 GLU A O 1
ATOM 973 N N . VAL A 1 127 ? -11.037 8.439 -17.640 1.00 59.00 127 VAL A N 1
ATOM 974 C CA . VAL A 1 127 ? -11.497 7.656 -18.799 1.00 59.00 127 VAL A CA 1
ATOM 975 C C . VAL A 1 127 ? -12.548 6.623 -18.385 1.00 59.00 127 VAL A C 1
ATOM 977 O O . VAL A 1 127 ? -13.545 6.437 -19.071 1.00 59.00 127 VAL A O 1
ATOM 980 N N . LEU A 1 128 ? -12.381 5.957 -17.243 1.00 59.56 128 LEU A N 1
ATOM 981 C CA . LEU A 1 128 ? -13.379 5.007 -16.755 1.00 59.56 128 LEU A CA 1
ATOM 982 C C . LEU A 1 128 ? -14.657 5.715 -16.270 1.00 59.56 128 LEU A C 1
ATOM 984 O O . LEU A 1 128 ? -15.752 5.225 -16.543 1.00 59.56 128 LEU A O 1
ATOM 988 N N . LYS A 1 129 ? -14.553 6.883 -15.623 1.00 63.66 129 LYS A N 1
ATOM 989 C CA . LYS A 1 129 ? -15.707 7.724 -15.261 1.00 63.66 129 LYS A CA 1
ATOM 990 C C . LYS A 1 129 ? -16.484 8.187 -16.491 1.00 63.66 129 LYS A C 1
ATOM 992 O O . LYS A 1 129 ? -17.710 8.124 -16.469 1.00 63.66 129 LYS A O 1
ATOM 997 N N . SER A 1 130 ? -15.797 8.633 -17.543 1.00 56.47 130 SER A N 1
ATOM 998 C CA . SER A 1 130 ? -16.445 9.129 -18.763 1.00 56.47 130 SER A CA 1
ATOM 999 C C . SER A 1 130 ? -17.114 8.016 -19.569 1.00 56.47 130 SER A C 1
ATOM 1001 O O . SER A 1 130 ? -18.145 8.255 -20.192 1.00 56.47 130 SER A O 1
ATOM 1003 N N . VAL A 1 131 ? -16.576 6.794 -19.516 1.00 60.47 131 V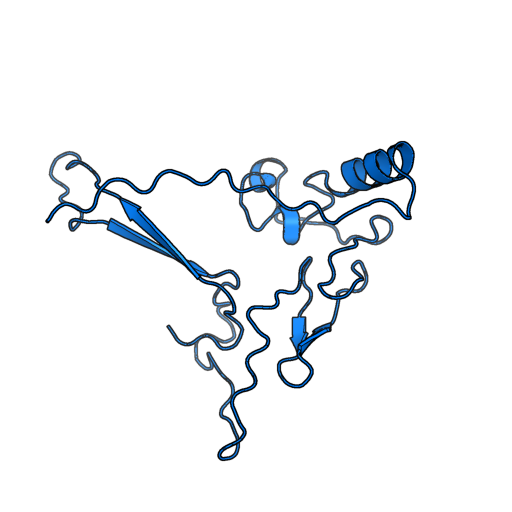AL A N 1
ATOM 1004 C CA . VAL A 1 131 ? -17.128 5.639 -20.239 1.00 60.47 131 VAL A CA 1
ATOM 1005 C C . VAL A 1 131 ? -18.263 4.950 -19.473 1.00 60.47 131 VAL A C 1
ATOM 1007 O O . VAL A 1 131 ? -19.238 4.536 -20.094 1.00 60.47 131 VAL A O 1
ATOM 1010 N N . TYR A 1 132 ? -18.170 4.816 -18.144 1.00 62.66 132 TYR A N 1
ATOM 1011 C CA . TYR A 1 132 ? -19.112 3.998 -17.363 1.00 62.66 132 TYR A CA 1
ATOM 1012 C C . TYR A 1 132 ? -20.070 4.798 -16.462 1.00 62.66 132 TYR A C 1
ATOM 1014 O O . TYR A 1 132 ? -21.075 4.247 -16.012 1.00 62.66 132 TYR A O 1
ATOM 1022 N N . GLY A 1 133 ? -19.814 6.089 -16.226 1.00 52.09 133 GLY A N 1
ATOM 1023 C CA . GLY A 1 133 ? -20.572 6.915 -15.282 1.00 52.09 133 GLY A CA 1
ATOM 1024 C C . GLY A 1 133 ? -20.200 6.641 -13.816 1.00 52.09 133 GLY A C 1
ATOM 1025 O O . GLY A 1 133 ? -19.791 5.539 -13.449 1.00 52.09 133 GLY A O 1
ATOM 1026 N N . GLU A 1 134 ? -20.341 7.650 -12.948 1.00 58.12 134 GLU A N 1
ATOM 1027 C CA . GLU A 1 134 ? -19.839 7.612 -11.558 1.00 58.12 134 GLU A CA 1
ATOM 1028 C C . GLU A 1 134 ? -20.446 6.492 -10.690 1.00 58.12 134 GLU A C 1
ATOM 1030 O O . GLU A 1 134 ? -19.814 6.050 -9.732 1.00 58.12 134 GLU A O 1
ATOM 1035 N N . ASN A 1 135 ? -21.632 5.992 -11.049 1.00 58.94 135 ASN A N 1
ATOM 1036 C CA . ASN A 1 135 ? -22.371 4.991 -10.274 1.00 58.94 135 ASN A CA 1
ATOM 1037 C C . ASN A 1 135 ? -22.070 3.530 -10.662 1.00 58.94 135 ASN A C 1
ATOM 1039 O O . ASN A 1 135 ? -22.518 2.628 -9.962 1.00 58.94 135 ASN A O 1
ATOM 1043 N N . ASN A 1 136 ? -21.313 3.279 -11.740 1.00 50.00 136 ASN A N 1
ATOM 1044 C CA . ASN A 1 136 ? -21.056 1.920 -12.253 1.00 50.00 136 ASN A CA 1
ATOM 1045 C C . ASN A 1 136 ? -19.588 1.480 -12.164 1.00 50.00 136 ASN A C 1
ATOM 1047 O O . ASN A 1 136 ? -19.227 0.412 -12.662 1.00 50.00 136 ASN A O 1
ATOM 1051 N N . LEU A 1 137 ? -18.721 2.271 -11.529 1.00 52.97 137 LEU A N 1
ATOM 1052 C CA . LEU A 1 137 ? -17.331 1.884 -11.310 1.00 52.97 137 LEU A CA 1
ATOM 1053 C C . LEU A 1 137 ? -17.244 0.877 -10.160 1.00 52.97 137 LEU A C 1
ATOM 1055 O O . LEU A 1 137 ? -17.045 1.236 -9.001 1.00 52.97 137 LEU A O 1
ATOM 1059 N N . THR A 1 138 ? -17.385 -0.410 -10.481 1.00 52.12 138 THR A N 1
ATOM 1060 C CA . THR A 1 138 ? -16.972 -1.478 -9.566 1.00 52.12 138 THR A CA 1
ATOM 1061 C C . THR A 1 138 ? -15.464 -1.376 -9.319 1.00 52.12 138 THR A C 1
ATOM 1063 O O . THR A 1 138 ? -14.724 -1.146 -10.283 1.00 52.12 138 THR A O 1
ATOM 1066 N N . PRO A 1 139 ? -14.982 -1.577 -8.076 1.00 50.69 139 PRO A N 1
ATOM 1067 C CA . PRO A 1 139 ? -13.555 -1.607 -7.779 1.00 50.69 139 PRO A CA 1
ATOM 1068 C C . PRO A 1 139 ? -12.845 -2.538 -8.758 1.00 50.69 139 PRO A C 1
ATOM 1070 O O . PRO A 1 139 ? -13.331 -3.645 -9.013 1.00 50.69 139 PRO A O 1
ATOM 1073 N N . ILE A 1 140 ? -11.713 -2.090 -9.311 1.00 47.50 140 ILE A N 1
ATOM 1074 C CA . ILE A 1 140 ? -10.876 -2.917 -10.181 1.00 47.50 140 ILE A CA 1
ATOM 1075 C C . ILE A 1 140 ? -10.393 -4.091 -9.331 1.00 47.50 140 ILE A C 1
ATOM 1077 O O . ILE A 1 140 ? -9.394 -4.016 -8.622 1.00 47.50 140 ILE A O 1
ATOM 1081 N N . THR A 1 141 ? -11.130 -5.193 -9.380 1.00 40.16 141 THR A N 1
ATOM 1082 C CA . THR A 1 141 ? -10.660 -6.470 -8.879 1.00 40.16 141 THR A CA 1
ATOM 1083 C C . THR A 1 141 ? -9.586 -6.896 -9.857 1.00 40.16 141 THR A C 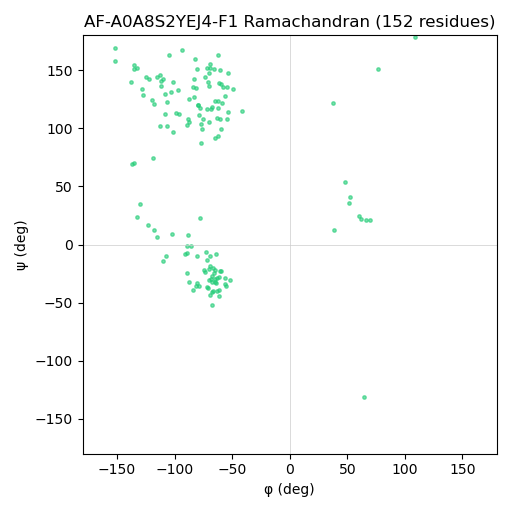1
ATOM 1085 O O . THR A 1 141 ? -9.867 -7.271 -10.997 1.00 40.16 141 THR A O 1
ATOM 1088 N N . VAL A 1 142 ? -8.326 -6.784 -9.436 1.00 40.53 142 VAL A N 1
ATOM 1089 C CA . VAL A 1 142 ? -7.220 -7.412 -10.149 1.00 40.53 142 VAL A CA 1
ATOM 1090 C C . VAL A 1 142 ? -7.534 -8.902 -10.147 1.00 40.53 142 VAL A C 1
ATOM 1092 O O . VAL A 1 142 ? -7.356 -9.579 -9.138 1.00 40.53 142 VAL A O 1
ATOM 1095 N N . LYS A 1 143 ? -8.087 -9.410 -11.254 1.00 34.19 143 LYS A N 1
ATOM 1096 C CA . LYS A 1 143 ? -8.286 -10.843 -11.453 1.00 34.19 143 LYS A CA 1
ATOM 1097 C C . LYS A 1 143 ? -6.901 -11.468 -11.510 1.00 34.19 143 LYS A C 1
ATOM 1099 O O . LYS A 1 143 ? -6.282 -11.540 -12.570 1.00 34.19 143 LYS A O 1
ATOM 1104 N N . THR A 1 144 ? -6.396 -11.895 -10.361 1.00 38.59 144 THR A N 1
ATOM 1105 C CA . THR A 1 144 ? -5.244 -12.778 -10.300 1.00 38.59 144 THR A CA 1
ATOM 1106 C C . THR A 1 144 ? -5.667 -14.070 -10.982 1.00 38.59 144 THR A C 1
ATOM 1108 O O . THR A 1 144 ? -6.539 -14.804 -10.520 1.00 38.59 144 THR A O 1
ATOM 1111 N N . LYS A 1 145 ? -5.120 -14.312 -12.176 1.00 38.06 145 LYS A N 1
ATOM 1112 C CA . LYS A 1 145 ? -5.305 -15.584 -12.868 1.00 38.06 145 LYS A CA 1
ATOM 1113 C C . LYS A 1 145 ? -4.749 -16.657 -11.924 1.00 38.06 145 LYS A C 1
ATOM 1115 O O . LYS A 1 145 ? -3.582 -16.532 -11.554 1.00 38.06 145 LYS A O 1
ATOM 1120 N N . PRO A 1 146 ? -5.535 -17.661 -11.501 1.00 39.91 146 PRO A N 1
ATOM 1121 C CA . PRO A 1 146 ? -5.034 -18.690 -10.606 1.00 39.91 146 PRO A CA 1
ATOM 1122 C C . PRO A 1 146 ? -3.885 -19.409 -11.309 1.00 39.91 146 PRO A C 1
ATOM 1124 O O . PRO A 1 146 ? -4.077 -20.127 -12.292 1.00 39.91 146 PRO A O 1
ATOM 1127 N N . THR A 1 147 ? -2.665 -19.162 -10.847 1.00 48.97 147 THR A N 1
ATOM 1128 C CA . THR A 1 147 ? -1.495 -19.919 -11.263 1.00 48.97 147 THR A CA 1
ATOM 1129 C C . THR A 1 147 ? -1.666 -21.325 -10.708 1.00 48.97 147 THR A C 1
ATOM 1131 O O . THR A 1 147 ? -1.781 -21.515 -9.499 1.00 48.97 147 THR A O 1
ATOM 1134 N N . LYS A 1 148 ? -1.737 -22.323 -11.601 1.00 52.38 148 LYS A N 1
ATOM 1135 C CA . LYS A 1 148 ? -1.739 -23.738 -11.216 1.00 52.38 148 LYS A CA 1
ATOM 1136 C C . LYS A 1 148 ? -0.523 -23.987 -10.328 1.00 52.38 148 LYS A C 1
ATOM 1138 O O . LYS A 1 148 ? 0.611 -23.874 -10.787 1.00 52.38 148 LYS A O 1
ATOM 1143 N N . MET A 1 149 ? -0.783 -24.308 -9.067 1.00 43.34 149 MET A N 1
ATOM 1144 C CA . MET A 1 149 ? 0.246 -24.712 -8.124 1.00 43.34 149 MET A CA 1
ATOM 1145 C C . MET A 1 149 ? 0.872 -26.013 -8.658 1.00 43.34 149 MET A C 1
ATOM 1147 O O . MET A 1 149 ? 0.122 -26.952 -8.952 1.00 43.34 149 MET A O 1
ATOM 1151 N N . PRO A 1 150 ? 2.198 -26.080 -8.870 1.00 55.62 150 PRO A N 1
ATOM 1152 C CA . PRO A 1 150 ? 2.835 -27.309 -9.322 1.00 55.62 150 PRO A CA 1
ATOM 1153 C C . PRO A 1 150 ? 2.619 -28.429 -8.288 1.00 55.62 150 PRO A C 1
ATOM 1155 O O . PRO A 1 150 ? 2.467 -28.143 -7.094 1.00 55.62 150 PRO A O 1
ATOM 1158 N N . PRO A 1 151 ? 2.559 -29.699 -8.725 1.00 64.94 151 PRO A N 1
ATOM 1159 C CA . PRO A 1 151 ? 2.305 -30.825 -7.835 1.00 64.94 151 PRO A CA 1
ATOM 1160 C C . PRO A 1 151 ? 3.363 -30.894 -6.728 1.00 64.94 151 PRO A C 1
ATOM 1162 O O . PRO A 1 151 ? 4.558 -30.747 -6.984 1.00 64.94 151 PRO A O 1
ATOM 1165 N N . ARG A 1 152 ? 2.913 -31.123 -5.486 1.00 57.72 152 ARG A N 1
ATOM 1166 C CA . ARG A 1 152 ? 3.803 -31.408 -4.354 1.00 57.72 152 ARG A CA 1
ATOM 1167 C C . ARG A 1 152 ? 4.557 -32.701 -4.653 1.00 57.72 152 ARG A C 1
ATOM 1169 O O . ARG A 1 152 ? 3.926 -33.751 -4.774 1.00 57.72 152 ARG A O 1
ATOM 1176 N N . PHE A 1 153 ? 5.881 -32.624 -4.751 1.00 58.69 153 PHE A N 1
ATOM 1177 C CA . PHE A 1 153 ? 6.722 -33.813 -4.685 1.00 58.69 153 PHE A CA 1
ATOM 1178 C C . PHE A 1 153 ? 6.581 -34.411 -3.278 1.00 58.69 153 PHE A C 1
ATOM 1180 O O . PHE A 1 153 ? 6.715 -33.688 -2.288 1.00 58.69 153 PHE A O 1
ATOM 1187 N N . ARG A 1 154 ? 6.180 -35.687 -3.223 1.00 60.72 154 ARG A N 1
ATOM 1188 C CA . ARG A 1 154 ? 6.151 -36.504 -2.004 1.00 60.72 154 ARG A CA 1
ATOM 1189 C C . ARG A 1 154 ? 7.541 -37.033 -1.703 1.00 60.72 154 ARG A C 1
ATOM 1191 O O . ARG A 1 154 ? 8.251 -37.337 -2.686 1.00 60.72 154 ARG A O 1
#

Mean predicted aligned error: 11.88 Å

InterPro domains:
  IPR035940 CAP superfamily [G3DSA:3.40.33.10] (1-74)
  IPR035940 CAP superfamily [SSF55797] (1-49)

Foldseek 3Di:
DQAPQFLDKDKDWDDDPDDPPDDDPPIDMDMDTPDDDDPVCPVPSDDDDDPDDDQQRLVSQAAFLPWDQDRVVRATDEDPQFDDRRSLDGNPVDDDDDPPDALVCLVDPCCCRPPVVSVCVVVVVVVCCVVQNPVGDDRPPPPPPPDPDPDDDD

Secondary structure (DSSP, 8-state):
---TT---EEEEEE----BTTB-PPSSEEEEEESS---GGGTT-SSPPP-SS------TT----TT-EEETTTTEEE--TTEESTTS-EE-GGGPPP-TT--GGGGGSSSHHHH-TTTTTHHHHHHHHHHHH-TT-------------PPPPP-

Organism: NCBI:txid392030

Radius of gyration: 19.69 Å; Cα contacts (8 Å, |Δi|>4): 164; chains: 1; bounding box: 53×54×50 Å